Protein AF-A0A9E5M012-F1 (afdb_monomer_lite)

Structure (mmCIF, N/CA/C/O backbone):
data_AF-A0A9E5M012-F1
#
_entry.id   AF-A0A9E5M012-F1
#
loop_
_atom_site.group_PDB
_atom_site.id
_atom_site.type_symbol
_atom_site.label_atom_id
_atom_site.label_alt_id
_atom_site.label_comp_id
_atom_site.label_asym_id
_atom_site.label_entity_id
_atom_site.label_seq_id
_atom_site.pdbx_PDB_ins_code
_atom_site.Cartn_x
_atom_site.Cartn_y
_atom_site.Cartn_z
_atom_site.occupancy
_atom_site.B_iso_or_equiv
_atom_site.auth_seq_id
_atom_site.auth_comp_id
_atom_site.auth_asym_id
_atom_site.auth_atom_id
_atom_site.pdbx_PDB_model_num
ATOM 1 N N . ASP A 1 1 ? -13.177 4.755 -15.635 1.00 68.75 1 ASP A N 1
ATOM 2 C CA . ASP A 1 1 ? -11.908 4.827 -14.877 1.00 68.75 1 ASP A CA 1
ATOM 3 C C . ASP A 1 1 ? -10.678 4.526 -15.715 1.00 68.75 1 ASP A C 1
ATOM 5 O O . ASP A 1 1 ? -9.847 5.411 -15.845 1.00 68.75 1 ASP A O 1
ATOM 9 N N . LYS A 1 2 ? -10.564 3.360 -16.368 1.00 88.25 2 LYS A N 1
ATOM 10 C CA . LYS A 1 2 ? -9.402 3.050 -17.228 1.00 88.25 2 LYS A CA 1
ATOM 11 C C . LYS A 1 2 ? -9.103 4.129 -18.285 1.00 88.25 2 LYS A C 1
ATOM 13 O O . LYS A 1 2 ? -7.958 4.537 -18.416 1.00 88.25 2 LYS A O 1
ATOM 18 N N . PHE A 1 3 ? -10.139 4.658 -18.948 1.00 95.44 3 PHE A N 1
ATOM 19 C CA . PHE A 1 3 ? -9.979 5.709 -19.961 1.00 95.44 3 PHE A CA 1
ATOM 20 C C . PHE A 1 3 ? -9.302 6.983 -19.428 1.00 95.44 3 PHE A C 1
ATOM 22 O O . PHE A 1 3 ? -8.736 7.722 -20.220 1.00 95.44 3 PHE A O 1
ATOM 29 N N . ILE A 1 4 ? -9.363 7.239 -18.112 1.00 95.88 4 ILE A N 1
ATOM 30 C CA . ILE A 1 4 ? -8.703 8.380 -17.465 1.00 95.88 4 ILE A CA 1
ATOM 31 C C . ILE A 1 4 ? -7.199 8.113 -17.368 1.00 95.88 4 ILE A C 1
ATOM 33 O O . ILE A 1 4 ? -6.402 8.970 -17.730 1.00 95.88 4 ILE A O 1
ATOM 37 N N . MET A 1 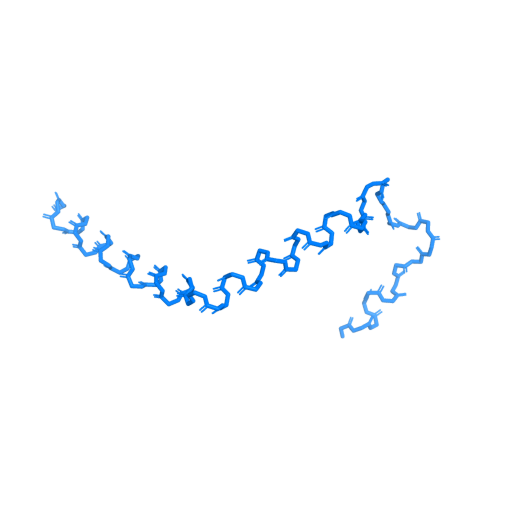5 ? -6.802 6.915 -16.928 1.00 94.56 5 MET A N 1
ATOM 38 C CA . MET A 1 5 ? -5.386 6.536 -16.820 1.00 94.56 5 MET A CA 1
ATOM 39 C C . MET A 1 5 ? -4.729 6.376 -18.193 1.00 94.56 5 MET A C 1
ATOM 41 O O . MET A 1 5 ? -3.574 6.751 -18.366 1.00 94.56 5 MET A O 1
ATOM 45 N N . ASP A 1 6 ? -5.485 5.910 -19.190 1.00 96.56 6 ASP A N 1
ATOM 46 C CA . ASP A 1 6 ? -5.017 5.776 -20.573 1.00 96.56 6 ASP A CA 1
ATOM 47 C C . ASP A 1 6 ? -4.691 7.137 -21.232 1.00 96.56 6 ASP A C 1
ATOM 49 O O . ASP A 1 6 ? -4.106 7.158 -22.320 1.00 96.56 6 ASP A O 1
ATOM 53 N N . LEU A 1 7 ? -5.055 8.274 -20.616 1.00 96.31 7 LEU A N 1
ATOM 54 C CA . LEU A 1 7 ? -4.661 9.610 -21.082 1.00 96.31 7 LEU A CA 1
ATOM 55 C C . LEU A 1 7 ? -3.163 9.879 -20.892 1.00 96.31 7 LEU A C 1
ATOM 57 O O . LEU A 1 7 ? -2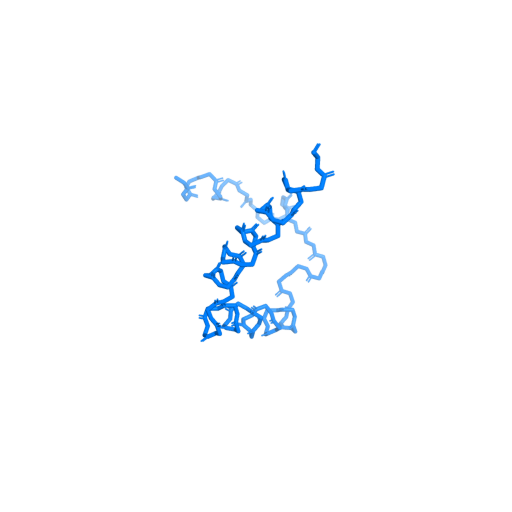.610 10.636 -21.682 1.00 96.31 7 LEU A O 1
ATOM 61 N N . ILE A 1 8 ? -2.510 9.252 -19.906 1.00 96.50 8 ILE A N 1
ATOM 62 C CA . ILE A 1 8 ? -1.068 9.398 -19.666 1.00 96.50 8 ILE A CA 1
ATOM 63 C C . ILE A 1 8 ? -0.310 8.606 -20.736 1.00 96.50 8 ILE A C 1
ATOM 65 O O . ILE A 1 8 ? -0.404 7.376 -20.800 1.00 96.50 8 ILE A O 1
ATOM 69 N N . LYS A 1 9 ? 0.440 9.299 -21.593 1.00 96.62 9 LYS A N 1
ATOM 70 C CA . LYS A 1 9 ? 1.236 8.702 -22.672 1.00 96.62 9 LYS A CA 1
ATOM 71 C C . LYS A 1 9 ? 2.710 8.562 -22.270 1.00 96.62 9 LYS A C 1
ATOM 73 O O . LYS A 1 9 ? 3.158 9.175 -21.298 1.00 96.62 9 LYS A O 1
ATOM 78 N N . PRO A 1 10 ? 3.497 7.742 -22.997 1.00 95.94 10 PRO A N 1
ATOM 79 C CA . PRO A 1 10 ? 4.933 7.643 -22.758 1.00 95.94 10 PRO A CA 1
ATOM 80 C C . PRO A 1 10 ? 5.609 9.020 -22.816 1.00 95.94 10 PRO A C 1
ATOM 82 O O . PRO A 1 10 ? 5.544 9.697 -23.837 1.00 95.94 10 PRO A O 1
ATOM 85 N N . GLY A 1 11 ? 6.262 9.411 -21.719 1.00 95.38 11 GLY A N 1
ATOM 86 C CA . GLY A 1 11 ? 6.930 10.710 -21.568 1.00 95.38 11 GLY A CA 1
ATOM 87 C C . GLY A 1 11 ? 6.163 11.745 -20.738 1.00 95.38 11 GLY A C 1
ATOM 88 O O . GLY A 1 11 ? 6.798 12.653 -20.211 1.00 95.38 11 GLY A O 1
ATOM 89 N N . ASP A 1 12 ? 4.851 11.586 -20.541 1.00 96.94 12 ASP A N 1
ATOM 90 C CA . ASP A 1 12 ? 4.029 12.571 -19.812 1.00 96.94 12 ASP A CA 1
ATOM 91 C C . ASP A 1 12 ? 4.248 12.517 -18.297 1.00 96.94 12 ASP A C 1
ATOM 93 O O . ASP A 1 12 ? 4.177 13.525 -17.593 1.00 96.94 12 ASP A O 1
ATOM 97 N N . HIS A 1 13 ? 4.477 11.312 -17.779 1.00 94.50 13 HIS A N 1
ATOM 98 C CA . HIS A 1 13 ? 4.595 11.071 -16.353 1.00 94.50 13 HIS A CA 1
ATOM 99 C C . HIS A 1 13 ? 5.547 9.908 -16.090 1.00 94.50 13 HIS A C 1
ATOM 101 O O . HIS A 1 13 ? 5.373 8.808 -16.614 1.00 94.50 13 HIS A O 1
ATOM 107 N N . GLY A 1 14 ? 6.567 10.150 -15.273 1.00 93.62 14 GLY A N 1
ATOM 108 C CA . GLY A 1 14 ? 7.576 9.153 -14.954 1.00 93.62 14 GLY A CA 1
ATOM 109 C C . GLY A 1 14 ? 8.443 9.574 -13.778 1.00 93.62 14 GLY A C 1
ATOM 110 O O . GLY A 1 14 ? 8.467 10.734 -13.372 1.00 93.62 14 GLY A O 1
ATOM 111 N N . SER A 1 15 ? 9.158 8.606 -13.219 1.00 96.12 15 SER A N 1
ATOM 112 C CA . SER A 1 15 ? 10.118 8.808 -12.139 1.00 96.12 15 SER A CA 1
ATOM 113 C C . SER A 1 15 ? 11.261 7.821 -12.318 1.00 96.12 15 SER A C 1
ATOM 115 O O . SER A 1 15 ? 11.012 6.653 -12.607 1.00 96.12 15 SER A O 1
ATOM 117 N N . THR A 1 16 ? 12.500 8.268 -12.108 1.00 96.56 16 THR A N 1
ATOM 118 C CA . THR A 1 16 ? 13.712 7.447 -12.275 1.00 96.56 16 THR A CA 1
ATOM 119 C C . THR A 1 16 ? 13.667 6.151 -11.465 1.00 96.56 16 THR A C 1
ATOM 121 O O . THR A 1 16 ? 14.128 5.115 -11.931 1.00 96.56 16 THR A O 1
ATOM 124 N N . TYR A 1 17 ? 13.090 6.196 -10.263 1.00 96.88 17 TYR A N 1
ATOM 125 C CA . TYR A 1 17 ? 12.990 5.042 -9.364 1.00 96.88 17 TYR A CA 1
ATOM 126 C C . TYR A 1 17 ? 11.553 4.528 -9.206 1.00 96.88 17 TYR A C 1
ATOM 128 O O . TYR A 1 17 ? 11.314 3.604 -8.422 1.00 96.88 17 TYR A O 1
ATOM 136 N N . GLY A 1 18 ? 10.589 5.112 -9.924 1.00 95.94 18 GLY A N 1
ATOM 137 C CA . GLY A 1 18 ? 9.195 4.679 -9.889 1.00 95.94 18 GLY A 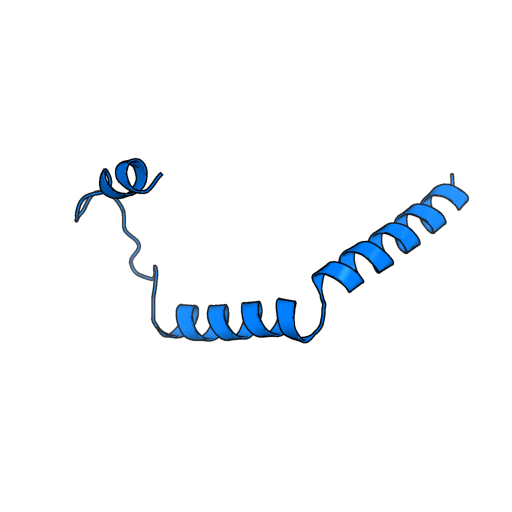CA 1
ATOM 138 C C . GLY A 1 18 ? 9.057 3.253 -10.417 1.00 95.94 18 GLY A C 1
ATOM 139 O O . GLY A 1 18 ? 9.584 2.929 -11.475 1.00 95.94 18 GLY A O 1
ATOM 140 N N . GLY A 1 19 ? 8.373 2.385 -9.668 1.00 95.88 19 GLY A N 1
ATOM 141 C CA . GLY A 1 19 ? 8.156 0.994 -10.083 1.00 95.88 19 GLY A CA 1
ATOM 142 C C . GLY A 1 19 ? 9.416 0.121 -10.091 1.00 95.88 19 GLY A C 1
ATOM 143 O O . GLY A 1 19 ? 9.409 -0.937 -10.717 1.00 95.88 19 GLY A O 1
ATOM 144 N N . ASN A 1 20 ? 10.500 0.533 -9.420 1.00 98.12 20 ASN A N 1
ATOM 145 C CA . ASN A 1 20 ? 11.715 -0.278 -9.385 1.00 98.12 20 ASN A CA 1
ATOM 146 C C . ASN A 1 20 ? 11.461 -1.662 -8.729 1.00 98.12 20 ASN A C 1
ATOM 148 O O . ASN A 1 20 ? 10.648 -1.759 -7.801 1.00 98.12 20 ASN A O 1
ATOM 152 N N . PRO A 1 21 ? 12.157 -2.735 -9.160 1.00 98.31 21 PRO A N 1
ATOM 153 C CA . PRO A 1 21 ? 11.850 -4.101 -8.720 1.00 98.31 21 PRO A CA 1
ATOM 154 C C . PRO A 1 21 ? 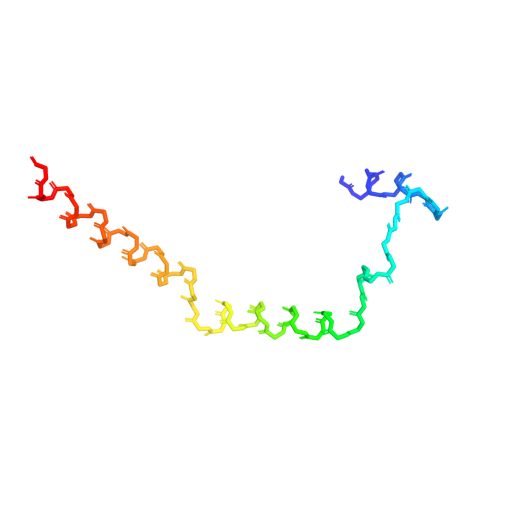11.984 -4.335 -7.212 1.00 98.31 21 PRO A C 1
ATOM 156 O O . PRO A 1 21 ? 11.201 -5.089 -6.636 1.00 98.31 21 PRO A O 1
ATOM 159 N N . LEU A 1 22 ? 12.947 -3.674 -6.564 1.00 98.25 22 LEU A N 1
ATOM 160 C CA . LEU A 1 22 ? 13.151 -3.795 -5.123 1.00 98.25 22 LEU A CA 1
ATO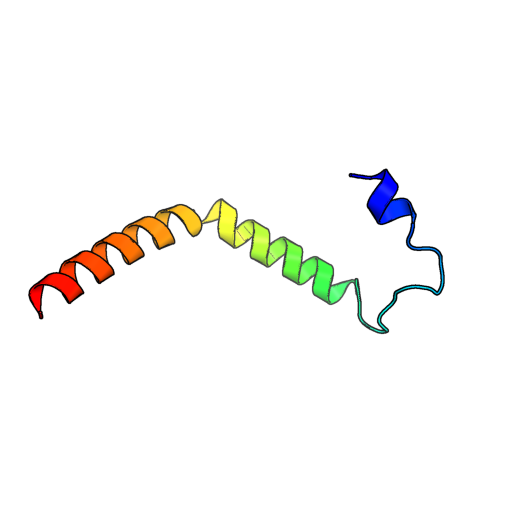M 161 C C . LEU A 1 22 ? 11.954 -3.225 -4.357 1.00 98.25 22 LEU A C 1
ATOM 163 O O . LEU A 1 22 ? 11.398 -3.901 -3.492 1.00 98.25 22 LEU A O 1
ATOM 167 N N . ALA A 1 23 ? 11.521 -2.014 -4.711 1.00 98.25 23 ALA A N 1
ATOM 168 C CA . ALA A 1 23 ? 10.351 -1.391 -4.109 1.00 98.25 23 ALA A CA 1
ATOM 169 C C . ALA A 1 23 ? 9.094 -2.239 -4.335 1.00 98.25 23 ALA A C 1
ATOM 171 O O . ALA A 1 23 ? 8.343 -2.450 -3.392 1.00 98.25 23 ALA A O 1
ATOM 172 N N . MET A 1 24 ? 8.894 -2.798 -5.533 1.00 98.44 24 MET A N 1
ATOM 173 C CA . MET A 1 24 ? 7.740 -3.664 -5.809 1.00 98.44 24 MET A CA 1
ATOM 174 C C . MET A 1 24 ? 7.733 -4.937 -4.950 1.00 98.44 24 MET A C 1
ATOM 176 O O . MET A 1 24 ? 6.676 -5.325 -4.447 1.00 98.44 24 MET A O 1
ATOM 180 N N . ALA A 1 25 ? 8.894 -5.561 -4.727 1.00 98.62 25 ALA A N 1
ATOM 181 C CA . ALA A 1 25 ? 9.010 -6.720 -3.843 1.00 98.62 25 ALA A CA 1
ATOM 182 C C . ALA A 1 25 ? 8.682 -6.365 -2.382 1.00 98.62 25 ALA A C 1
ATOM 184 O O . ALA A 1 25 ? 7.902 -7.069 -1.738 1.00 98.62 25 ALA A O 1
ATOM 185 N N . VAL A 1 26 ? 9.216 -5.244 -1.884 1.00 98.62 26 VAL A N 1
ATOM 186 C CA . VAL A 1 26 ? 8.927 -4.742 -0.530 1.00 98.62 26 VAL A CA 1
ATOM 187 C C . VAL A 1 26 ? 7.450 -4.380 -0.380 1.00 98.62 26 VAL A C 1
ATOM 189 O O . VAL A 1 26 ? 6.821 -4.790 0.593 1.00 98.62 26 VAL A O 1
ATOM 192 N N . SER A 1 27 ? 6.867 -3.668 -1.348 1.00 98.62 27 SER A N 1
ATOM 193 C CA . SER A 1 27 ? 5.450 -3.294 -1.334 1.00 98.62 27 SER A CA 1
ATOM 194 C C . SER A 1 27 ? 4.543 -4.517 -1.279 1.00 98.62 27 SER A C 1
ATOM 196 O O . SER A 1 27 ? 3.596 -4.530 -0.496 1.00 98.62 27 SER A O 1
ATOM 198 N N . LYS A 1 28 ? 4.844 -5.565 -2.057 1.00 98.56 28 LYS A N 1
ATOM 199 C CA . LYS A 1 28 ? 4.072 -6.810 -2.018 1.00 98.56 28 LYS A CA 1
ATOM 200 C C . LYS A 1 28 ? 4.121 -7.457 -0.632 1.00 98.56 28 LYS A C 1
ATOM 202 O O . LYS A 1 28 ? 3.073 -7.812 -0.107 1.00 98.56 28 LYS A O 1
ATOM 207 N N . ALA A 1 29 ? 5.309 -7.567 -0.035 1.00 98.62 29 ALA A N 1
ATOM 208 C CA . ALA A 1 29 ? 5.465 -8.140 1.301 1.00 98.62 29 ALA A CA 1
ATOM 209 C C . ALA A 1 29 ? 4.734 -7.314 2.376 1.00 98.62 29 ALA A C 1
ATOM 211 O O . ALA A 1 29 ? 4.010 -7.875 3.192 1.00 98.62 29 ALA A O 1
ATOM 212 N N . ALA A 1 30 ? 4.863 -5.985 2.342 1.00 98.69 30 ALA A N 1
ATOM 213 C CA . ALA A 1 30 ? 4.200 -5.096 3.294 1.00 98.69 30 ALA A CA 1
ATOM 214 C C . ALA A 1 30 ? 2.668 -5.190 3.211 1.00 98.69 30 ALA A C 1
ATOM 216 O O . ALA A 1 30 ? 2.001 -5.283 4.239 1.00 98.69 30 ALA A O 1
ATOM 217 N N . VAL A 1 31 ? 2.103 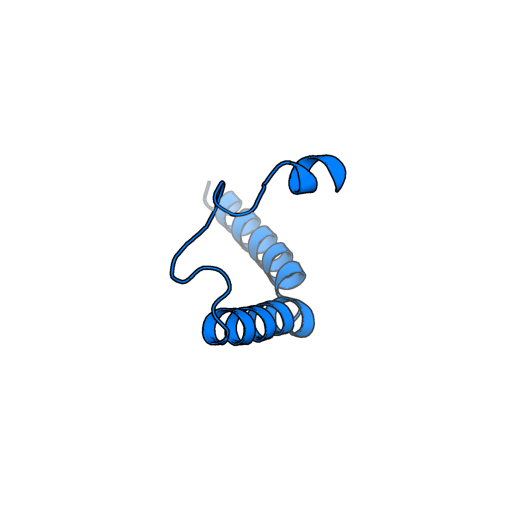-5.205 1.997 1.00 98.69 31 VAL A N 1
ATOM 218 C CA . VAL A 1 31 ? 0.651 -5.358 1.808 1.00 98.69 31 VAL A CA 1
ATOM 219 C C . VAL A 1 31 ? 0.175 -6.739 2.262 1.00 98.69 31 VAL A C 1
ATOM 221 O O . VAL A 1 31 ? -0.866 -6.821 2.909 1.00 98.69 31 VAL A O 1
ATOM 224 N N . SER A 1 32 ? 0.936 -7.803 1.985 1.00 98.75 32 SER A N 1
ATOM 225 C CA . SER A 1 32 ? 0.632 -9.145 2.499 1.00 98.75 32 SER A CA 1
ATOM 226 C C . SER A 1 32 ? 0.539 -9.158 4.022 1.00 98.75 32 SER A C 1
ATOM 228 O O . SER A 1 32 ? -0.479 -9.593 4.544 1.00 98.75 32 SER A O 1
ATOM 230 N N . VAL A 1 33 ? 1.523 -8.597 4.731 1.00 98.69 33 VAL A N 1
ATOM 231 C CA . VAL A 1 33 ? 1.513 -8.522 6.205 1.00 98.69 33 VAL A CA 1
ATOM 232 C C . VAL A 1 33 ? 0.291 -7.764 6.731 1.00 98.69 33 VAL A C 1
ATOM 234 O O . VAL A 1 33 ? -0.374 -8.240 7.648 1.00 98.69 33 VAL A O 1
ATOM 237 N N . ILE A 1 34 ? -0.059 -6.624 6.118 1.00 98.75 34 ILE A N 1
ATOM 238 C CA . ILE A 1 34 ? -1.246 -5.840 6.508 1.00 98.75 34 ILE A CA 1
ATOM 239 C C . ILE A 1 34 ? -2.517 -6.699 6.499 1.00 98.75 34 ILE A C 1
ATOM 241 O O . ILE A 1 34 ? -3.349 -6.572 7.401 1.00 98.75 34 ILE A O 1
ATOM 245 N N . VAL A 1 35 ? -2.664 -7.554 5.485 1.00 98.56 35 VAL A N 1
ATOM 246 C CA . VAL A 1 35 ? -3.839 -8.416 5.313 1.00 98.56 35 VAL A CA 1
ATOM 247 C C . VAL A 1 35 ? -3.752 -9.661 6.195 1.00 98.56 35 VAL A C 1
ATOM 249 O O . VAL A 1 35 ? -4.695 -9.962 6.920 1.00 98.56 35 VAL A O 1
ATOM 252 N N . GLU A 1 36 ? -2.634 -10.380 6.143 1.00 98.69 36 GLU A N 1
ATOM 253 C CA . GLU A 1 36 ? -2.447 -11.676 6.806 1.00 98.69 36 GLU A CA 1
ATOM 254 C C . GLU A 1 36 ? -2.481 -11.556 8.334 1.00 98.69 36 GLU A C 1
ATOM 256 O O . GLU A 1 36 ? -3.012 -12.440 9.006 1.00 98.69 36 GLU A O 1
ATOM 261 N N . GLU A 1 37 ? -1.984 -10.449 8.889 1.00 98.56 37 GLU A N 1
ATOM 262 C CA . GLU A 1 37 ? -1.989 -10.203 10.335 1.00 98.56 37 GLU A CA 1
ATOM 263 C C . GLU A 1 37 ? -3.240 -9.450 10.828 1.00 98.56 37 GLU A C 1
ATOM 265 O O . GLU A 1 37 ? -3.338 -9.126 12.014 1.00 98.56 37 GLU A O 1
ATOM 270 N N . GLY A 1 38 ? -4.211 -9.156 9.952 1.00 98.38 38 GLY A N 1
ATOM 271 C CA . GLY A 1 38 ? -5.451 -8.463 10.334 1.00 98.38 38 GLY A CA 1
ATOM 272 C C . GLY A 1 38 ? -5.202 -7.067 10.918 1.00 98.38 38 GLY A C 1
ATOM 273 O O . GLY A 1 38 ? -5.794 -6.669 11.932 1.00 98.38 38 GLY A O 1
ATOM 274 N N . MET A 1 39 ? -4.264 -6.317 10.327 1.00 98.69 39 MET A N 1
ATOM 275 C CA . MET A 1 39 ? -3.820 -5.036 10.886 1.00 98.69 39 MET A CA 1
ATOM 276 C C . MET A 1 39 ? -4.918 -3.965 10.843 1.00 98.69 39 MET A C 1
ATOM 278 O O . MET A 1 39 ? -4.936 -3.080 11.702 1.00 98.69 39 MET A O 1
ATOM 282 N N . VAL A 1 40 ? -5.845 -4.041 9.881 1.00 98.56 40 VAL A N 1
ATOM 283 C CA . VAL A 1 40 ? -6.962 -3.090 9.742 1.00 98.56 40 VAL A CA 1
ATOM 284 C C . VAL A 1 40 ? -7.949 -3.251 10.898 1.00 98.56 40 VAL A C 1
ATOM 286 O O . VAL A 1 40 ? -8.314 -2.270 11.553 1.00 98.56 40 VAL A O 1
ATOM 289 N N . GLU A 1 41 ? -8.328 -4.485 11.213 1.00 98.62 41 GLU A N 1
ATOM 290 C CA . GLU A 1 41 ? -9.227 -4.818 12.316 1.00 98.62 41 GLU A CA 1
ATOM 291 C C . GLU A 1 41 ? -8.586 -4.471 13.660 1.00 98.62 41 GLU A C 1
ATOM 293 O O . GLU A 1 41 ? -9.234 -3.881 14.533 1.00 98.62 41 GLU A O 1
ATOM 298 N N . ASN A 1 42 ? -7.295 -4.783 13.823 1.00 98.62 42 ASN A N 1
ATOM 299 C CA . ASN A 1 42 ? -6.558 -4.383 15.014 1.00 98.62 42 ASN A CA 1
ATOM 300 C C . ASN A 1 42 ? -6.509 -2.854 15.145 1.00 98.62 42 ASN A C 1
ATOM 302 O O . ASN A 1 42 ? -6.790 -2.337 16.223 1.00 98.62 42 ASN A O 1
ATOM 306 N N . SER A 1 43 ? -6.230 -2.122 14.063 1.00 98.69 43 SER A N 1
ATOM 307 C CA . SER A 1 43 ? -6.234 -0.654 14.067 1.00 98.69 43 SER A CA 1
ATOM 308 C C . SER A 1 43 ? -7.586 -0.092 14.522 1.00 98.69 43 SER A C 1
ATOM 310 O O . SER A 1 43 ? -7.626 0.748 15.424 1.00 98.69 43 SER A O 1
ATOM 312 N N . ALA A 1 44 ? -8.699 -0.618 14.000 1.00 98.69 44 ALA A N 1
ATOM 313 C CA . ALA A 1 44 ? -10.041 -0.219 14.424 1.00 98.69 44 ALA A CA 1
ATOM 314 C C . ALA A 1 44 ? -10.290 -0.501 15.918 1.00 98.69 44 ALA A C 1
ATOM 316 O O . ALA A 1 44 ? -10.782 0.368 16.646 1.00 98.69 44 ALA A O 1
ATOM 317 N N . LYS A 1 45 ? -9.903 -1.690 16.401 1.00 98.81 45 LYS A N 1
ATOM 318 C CA . LYS A 1 45 ? -10.032 -2.083 17.813 1.00 98.81 45 LYS A CA 1
ATOM 319 C C . LYS A 1 45 ? -9.222 -1.171 18.737 1.00 98.81 45 LYS A C 1
ATOM 321 O O . LYS A 1 45 ? -9.760 -0.675 19.728 1.00 98.81 45 LYS A O 1
ATOM 326 N N . GLN A 1 46 ? -7.946 -0.950 18.424 1.00 98.75 46 GLN A N 1
ATOM 327 C CA . GLN A 1 46 ? -7.067 -0.108 19.239 1.00 98.75 46 GLN A CA 1
ATOM 328 C C . GLN A 1 46 ? -7.502 1.358 19.195 1.00 98.75 46 GLN A C 1
ATOM 330 O O . GLN A 1 46 ? -7.502 2.022 20.227 1.00 98.75 46 GLN A O 1
ATOM 335 N N . GLY A 1 47 ? -7.940 1.853 18.035 1.00 98.62 47 GLY A N 1
ATOM 336 C CA . GLY A 1 47 ? -8.463 3.211 17.894 1.00 98.62 47 GLY A CA 1
ATOM 337 C C . GLY A 1 47 ? -9.701 3.453 18.761 1.00 98.62 47 GLY A C 1
ATOM 338 O O . GLY A 1 47 ? -9.781 4.470 19.452 1.00 98.62 47 GLY A O 1
ATOM 339 N N . ALA A 1 48 ? -10.640 2.503 18.790 1.00 98.62 48 ALA A N 1
ATOM 340 C CA . ALA A 1 48 ? -11.814 2.582 19.657 1.00 98.62 48 ALA A CA 1
ATOM 341 C C . ALA A 1 48 ? -11.437 2.565 21.148 1.00 98.62 48 ALA A C 1
ATOM 343 O O . ALA A 1 48 ? -11.981 3.353 21.926 1.00 98.62 48 ALA A O 1
ATOM 344 N N . LEU A 1 49 ? -10.490 1.704 21.540 1.00 98.56 49 LEU A N 1
ATOM 345 C CA . LEU A 1 49 ? -9.978 1.645 22.909 1.00 98.56 49 LEU A CA 1
ATOM 346 C C . LEU A 1 49 ? -9.333 2.973 23.316 1.00 98.56 49 LEU A C 1
ATOM 348 O O . LEU A 1 49 ? -9.725 3.556 24.323 1.00 98.56 49 LEU A O 1
ATOM 352 N N . LEU A 1 50 ? -8.397 3.475 22.511 1.00 98.38 50 LEU A N 1
ATOM 353 C CA . LEU A 1 50 ? -7.697 4.728 22.780 1.00 98.38 50 LEU A CA 1
ATOM 354 C C . LEU A 1 50 ? -8.679 5.891 22.928 1.00 98.38 50 LEU A C 1
ATOM 356 O O . LEU A 1 50 ? -8.614 6.632 23.906 1.00 98.38 50 LEU A O 1
ATOM 360 N N . LYS A 1 51 ? -9.624 6.023 21.991 1.00 98.31 51 LYS A N 1
ATOM 361 C CA . LYS A 1 51 ? -10.638 7.081 22.034 1.00 98.31 51 LYS A CA 1
ATOM 362 C C . LYS A 1 51 ? -11.465 7.019 23.318 1.00 98.31 51 LYS A C 1
ATOM 364 O O . LYS A 1 51 ? -11.682 8.053 23.941 1.00 98.31 51 LYS A O 1
ATOM 369 N N . LYS A 1 52 ? -11.903 5.821 23.717 1.00 98.38 52 LYS A N 1
ATOM 370 C CA . LYS A 1 52 ? -12.669 5.617 24.952 1.00 98.38 52 LYS A CA 1
ATOM 371 C C . LYS A 1 52 ? -11.883 6.059 26.185 1.00 98.38 52 LYS A C 1
ATOM 373 O O . LYS A 1 52 ? -12.473 6.649 27.080 1.00 98.38 52 LYS A O 1
ATOM 378 N N . GLU A 1 53 ? -10.592 5.745 26.258 1.00 98.06 53 GLU A N 1
ATOM 379 C CA . GLU A 1 53 ? -9.777 6.107 27.421 1.00 98.06 53 GLU A CA 1
ATOM 380 C C . GLU A 1 53 ? -9.466 7.605 27.469 1.00 98.06 53 GLU A C 1
ATOM 382 O O . GLU A 1 53 ? -9.543 8.193 28.543 1.00 98.06 53 GLU A O 1
ATOM 387 N N . LEU A 1 54 ? -9.212 8.247 26.325 1.00 98.12 54 LEU A N 1
ATOM 388 C CA . LEU A 1 54 ? -9.030 9.702 26.269 1.00 98.12 54 LEU A CA 1
ATOM 389 C C . LEU A 1 54 ? -10.280 10.452 26.747 1.00 98.12 54 LEU A C 1
ATOM 391 O O . LEU A 1 54 ? -10.168 11.365 27.552 1.00 98.12 54 LEU A O 1
ATOM 395 N N . GLN A 1 55 ? -11.472 10.000 26.351 1.00 97.50 55 GLN A N 1
ATOM 396 C CA . GLN A 1 55 ? -12.746 10.600 26.774 1.00 97.50 55 GLN A CA 1
ATOM 397 C C . GLN A 1 55 ? -13.037 10.497 28.278 1.00 97.50 55 GLN A C 1
ATOM 399 O O . GLN A 1 55 ? -13.984 11.118 28.744 1.00 97.50 55 GLN A O 1
ATOM 404 N N . LYS A 1 56 ? -12.295 9.679 29.033 1.00 96.62 56 LYS A N 1
ATOM 405 C CA . LYS A 1 56 ? -12.424 9.608 30.499 1.00 96.62 56 LYS A CA 1
ATOM 406 C C . LYS A 1 56 ? -11.527 10.609 31.226 1.00 96.62 56 LYS A C 1
ATOM 408 O O . LYS A 1 56 ? -11.661 10.749 32.438 1.00 96.62 56 LYS A O 1
ATOM 413 N N . LEU A 1 57 ? -10.543 11.167 30.523 1.00 94.12 57 LEU A N 1
ATOM 414 C CA . LEU A 1 57 ? -9.604 12.146 31.066 1.00 94.12 57 LEU A CA 1
ATOM 415 C C . LEU A 1 57 ? -10.115 13.582 30.900 1.00 94.12 57 LEU A C 1
ATOM 417 O O . LEU A 1 57 ? -9.637 14.459 31.617 1.00 94.12 57 LEU A O 1
ATOM 421 N N . ASP A 1 58 ? -11.055 13.787 29.974 1.00 70.19 58 ASP A N 1
ATOM 422 C CA . ASP A 1 58 ? -11.851 15.009 29.819 1.00 70.19 58 ASP A CA 1
ATOM 423 C C . ASP A 1 58 ? -12.994 15.059 30.851 1.00 70.19 58 ASP A C 1
ATOM 425 O O . ASP A 1 58 ? -13.258 16.163 31.384 1.00 70.19 58 ASP A O 1
#

Secondary structure (DSSP, 8-state):
-HHHHTT--TTTS--TTTT-HHHHHHHHHHHHHHHHTTHHHHHHHHHHHHHHHHTTT-

Radius of gyration: 19.66 Å; chains: 1; bounding box: 26×27×54 Å

pLDDT: mean 96.44, std 5.42, range [68.75, 98.81]

Foldseek 3Di:
DVVVVVVDDVPNDDDPCPPPPVVVVVVVVVVCCCVVVVVVVVCVVVVVVVVVVVVVVD

Sequence (58 aa):
DKFIMDLIKPGDHGSTYGGNPLAMAVSKAAVSVIVEEGMVENSAKQGALLKKELQKLD